Protein AF-A0A7K0J546-F1 (afdb_monomer)

Sequence (133 aa):
MLDVVLGHWWRAAIGGFQDHFLWLIVPLLAWMAVMIIGNRVVKDAEKAMRSELTRWSKARRAGPNLLADHLTPIIRQEAARHRWMPAANGLWLKRCDADSLVAYMTRMPHYFIHFRDDALGIRTRARKGIRVR

Radius of gyration: 22.63 Å; Cα contacts (8 Å, |Δi|>4): 110; chains: 1; bounding box: 41×37×66 Å

Secondary structure (DSSP, 8-state):
-HHHHH-THHHHHHHHHHHHHHHHHHHHHHHHHHHHHHTHHHHHHHHHHHHHHHH-TTGGG--HHHHHHHHHHHHHHHHHH-SEEEEGGGTEEEE--HHHHHHHHTTSTTHHHHHHHHHTTHHHHHHTT----

Foldseek 3Di:
DCCVVPNPCVVVVVVVCCVPPVVVVVVVVVQVVQLVLQCPLVVVLLVQLLVVLVVDPCNVVDDLVRLCVVSLVSSLVSLVVDQWHADDLSSHIDGRDSVVSSCVQPVDPSSSVVSSCVSVVVVVVVVVPPPPD

Organism: NCBI:txid2605781

pLDDT: mean 82.42, std 12.91, range [42.31, 96.0]

Structure (mmCIF, N/CA/C/O backbone):
data_AF-A0A7K0J546-F1
#
_entry.id   AF-A0A7K0J546-F1
#
loop_
_atom_site.group_PDB
_atom_site.id
_atom_site.type_symbol
_atom_site.label_atom_id
_atom_site.label_alt_id
_atom_site.label_comp_id
_atom_site.label_asym_id
_atom_site.label_entity_id
_atom_site.label_seq_id
_atom_site.pdbx_PDB_ins_code
_atom_site.Cartn_x
_atom_site.Cartn_y
_atom_site.Cartn_z
_atom_site.occupancy
_atom_site.B_iso_or_equiv
_atom_site.auth_seq_id
_atom_site.auth_comp_id
_atom_site.auth_asym_id
_atom_site.auth_atom_id
_atom_site.pdbx_PDB_model_num
ATOM 1 N N . MET A 1 1 ? 18.218 24.451 -32.42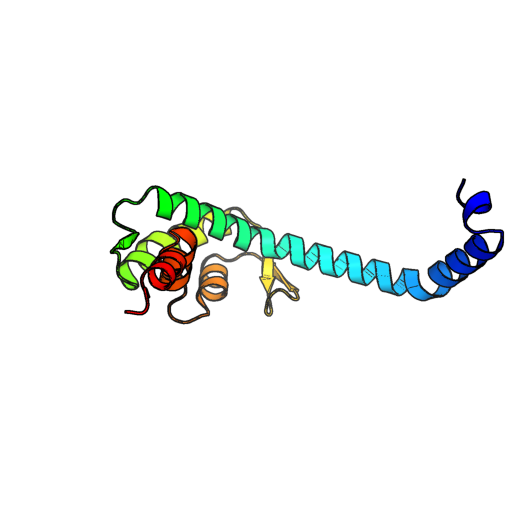8 1.00 54.84 1 MET A N 1
ATOM 2 C CA . MET A 1 1 ? 18.741 24.985 -31.147 1.00 54.84 1 MET A CA 1
ATOM 3 C C . MET A 1 1 ? 19.784 24.068 -30.509 1.00 54.84 1 MET A C 1
ATOM 5 O O . MET A 1 1 ? 20.839 24.575 -30.168 1.00 54.84 1 MET A O 1
ATOM 9 N N . LEU A 1 2 ? 19.564 22.748 -30.411 1.00 56.47 2 LEU A N 1
ATOM 10 C CA . LEU A 1 2 ? 20.558 21.804 -29.857 1.00 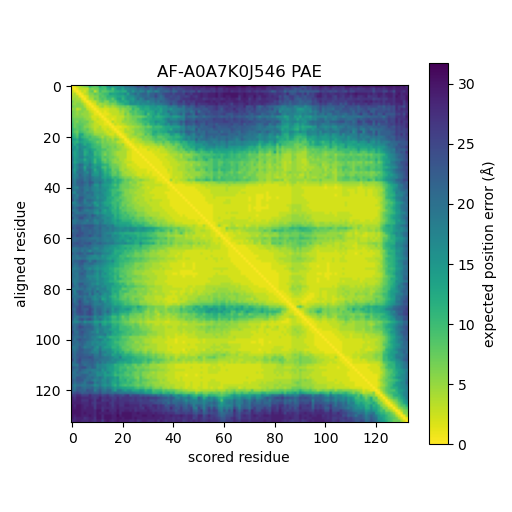56.47 2 LEU A CA 1
ATOM 11 C C . LEU A 1 2 ? 21.895 21.763 -30.629 1.00 56.47 2 LEU A C 1
ATOM 13 O O . LEU A 1 2 ? 22.938 21.749 -29.992 1.00 56.47 2 LEU A O 1
ATOM 17 N N . ASP A 1 3 ? 21.895 21.861 -31.966 1.00 60.16 3 ASP A N 1
ATOM 18 C CA . ASP A 1 3 ? 23.137 21.923 -32.770 1.00 60.16 3 ASP A CA 1
ATOM 19 C C . ASP A 1 3 ? 24.020 23.146 -32.481 1.00 60.16 3 ASP A C 1
ATOM 21 O O . ASP A 1 3 ? 25.237 23.068 -32.614 1.00 60.16 3 ASP A O 1
ATOM 25 N N . VAL A 1 4 ? 23.417 24.267 -32.075 1.00 61.81 4 VAL A N 1
ATOM 26 C CA . VAL A 1 4 ? 24.139 25.514 -31.764 1.00 61.81 4 VAL A CA 1
ATOM 27 C C . VAL A 1 4 ? 24.758 25.453 -30.363 1.00 61.81 4 VAL A C 1
ATOM 29 O O . VAL A 1 4 ? 25.800 26.050 -30.129 1.00 61.81 4 VAL A O 1
ATOM 32 N N . VAL A 1 5 ? 24.137 24.708 -29.441 1.00 63.44 5 VAL A N 1
ATOM 33 C CA . VAL A 1 5 ? 24.566 24.594 -28.036 1.00 63.44 5 VAL A CA 1
ATOM 34 C C . VAL A 1 5 ? 25.517 23.413 -27.816 1.00 63.44 5 VAL A C 1
ATOM 36 O O . VAL A 1 5 ? 26.423 23.502 -26.995 1.00 63.44 5 VAL A O 1
ATOM 39 N N . LEU A 1 6 ? 25.329 22.308 -28.543 1.00 65.31 6 LEU A N 1
ATOM 40 C CA . LEU A 1 6 ? 26.078 21.064 -28.354 1.00 65.31 6 LEU A CA 1
ATOM 41 C C . LEU A 1 6 ? 26.964 20.690 -29.550 1.00 65.31 6 LEU A C 1
ATOM 43 O O . LEU A 1 6 ? 27.669 19.705 -29.448 1.00 65.31 6 LEU A O 1
ATOM 47 N N . GLY A 1 7 ? 26.979 21.428 -30.666 1.00 71.12 7 GLY A N 1
ATOM 48 C CA . GLY A 1 7 ? 27.844 21.138 -31.826 1.00 71.12 7 GLY A CA 1
ATOM 49 C C . GLY A 1 7 ? 27.504 19.840 -32.585 1.00 71.12 7 GLY A C 1
ATOM 50 O O . GLY A 1 7 ? 26.669 19.055 -32.172 1.00 71.12 7 GLY A O 1
ATOM 51 N N . HIS A 1 8 ? 28.145 19.556 -33.723 1.00 69.69 8 HIS A N 1
ATOM 52 C CA . HIS A 1 8 ? 27.744 18.431 -34.603 1.00 69.69 8 HIS A CA 1
ATOM 53 C C . HIS A 1 8 ? 27.857 17.015 -33.990 1.00 69.69 8 HIS A C 1
ATOM 55 O O . HIS A 1 8 ? 27.288 16.063 -34.525 1.00 69.69 8 HIS A O 1
ATOM 61 N N . TRP A 1 9 ? 28.567 16.855 -32.871 1.00 69.81 9 TRP A N 1
ATOM 62 C CA . TRP A 1 9 ? 28.849 15.557 -32.253 1.00 69.81 9 TRP A CA 1
ATOM 63 C C . TRP A 1 9 ? 27.670 14.971 -31.463 1.00 69.81 9 TRP A C 1
ATOM 65 O O . TRP A 1 9 ? 27.621 13.755 -31.278 1.00 69.81 9 TRP A O 1
ATOM 75 N N . TRP A 1 10 ? 26.680 15.779 -31.051 1.00 76.12 10 TRP A N 1
ATOM 76 C CA . TRP A 1 10 ? 25.535 15.260 -30.285 1.00 76.12 10 TRP A CA 1
ATOM 77 C C . TRP A 1 10 ? 24.683 14.283 -31.102 1.00 76.12 10 TRP A C 1
ATOM 79 O O . TRP A 1 10 ? 24.131 13.343 -30.539 1.00 76.12 10 TRP A O 1
ATOM 89 N N . ARG A 1 11 ? 24.608 14.449 -32.430 1.00 75.06 11 ARG A N 1
ATOM 90 C CA . ARG A 1 11 ? 23.855 13.536 -33.305 1.00 75.06 11 ARG A CA 1
ATOM 91 C C . ARG A 1 11 ? 24.492 12.148 -33.352 1.00 75.06 11 ARG A C 1
ATOM 93 O O . ARG A 1 11 ? 23.783 11.154 -33.251 1.00 75.06 11 ARG A O 1
ATOM 100 N N . ALA A 1 12 ? 25.822 12.086 -33.431 1.00 76.19 12 ALA A N 1
ATOM 101 C CA . ALA A 1 12 ? 26.571 10.832 -33.369 1.00 76.19 12 ALA A CA 1
ATOM 102 C C . ALA A 1 12 ? 26.504 10.196 -31.970 1.00 76.19 12 ALA A C 1
ATOM 104 O O . ALA A 1 12 ? 26.356 8.983 -31.854 1.00 76.19 12 ALA A O 1
ATOM 105 N N . ALA A 1 13 ? 26.534 11.009 -30.908 1.00 72.19 13 ALA A N 1
ATOM 106 C CA . ALA A 1 13 ? 26.374 10.533 -29.536 1.00 72.19 13 ALA A CA 1
ATOM 107 C C . ALA A 1 13 ? 24.967 9.963 -29.270 1.00 72.19 13 ALA A C 1
ATOM 109 O O . ALA A 1 13 ? 24.843 8.916 -28.638 1.00 72.19 13 ALA A O 1
ATOM 110 N N . ILE A 1 14 ? 23.907 10.603 -29.781 1.00 76.00 14 ILE A N 1
ATOM 111 C CA . ILE A 1 14 ? 22.536 10.078 -29.693 1.00 76.00 14 ILE A CA 1
ATOM 112 C C . ILE A 1 14 ? 22.368 8.830 -30.558 1.00 76.00 14 ILE A C 1
ATOM 114 O O . ILE A 1 14 ? 21.757 7.880 -30.084 1.00 76.00 14 ILE A O 1
ATOM 118 N N . GLY A 1 15 ? 22.936 8.795 -31.767 1.00 74.00 15 GLY A N 1
ATOM 119 C CA . GLY A 1 15 ? 22.936 7.594 -32.608 1.00 74.00 15 GLY A CA 1
ATOM 120 C C . GLY A 1 15 ? 23.592 6.409 -31.897 1.00 74.00 15 GLY A C 1
ATOM 121 O O . GLY A 1 15 ? 22.953 5.383 -31.692 1.00 74.00 15 GLY A O 1
ATOM 122 N N . GLY A 1 16 ? 24.808 6.597 -31.372 1.00 74.31 16 GLY A N 1
ATOM 123 C CA . GLY A 1 16 ? 25.501 5.569 -30.590 1.00 74.31 16 GLY A CA 1
ATOM 124 C C . GLY A 1 16 ? 24.731 5.142 -29.337 1.00 74.31 16 GLY A C 1
ATOM 125 O O . GLY A 1 16 ? 24.693 3.956 -29.009 1.00 74.31 16 GLY A O 1
ATOM 126 N N . PHE A 1 17 ? 24.061 6.081 -28.663 1.00 74.00 17 PHE A N 1
ATOM 127 C CA . PHE A 1 17 ? 23.201 5.775 -27.522 1.00 74.00 17 PHE A CA 1
ATOM 128 C C . PHE A 1 17 ? 21.965 4.956 -27.917 1.00 74.00 17 PHE A C 1
ATOM 130 O O . PHE A 1 17 ? 21.613 3.998 -27.229 1.00 74.00 17 PHE A O 1
ATOM 137 N N . GLN A 1 18 ? 21.305 5.313 -29.017 1.00 74.06 18 GLN A N 1
ATOM 138 C CA . GLN A 1 18 ? 20.135 4.598 -29.517 1.00 74.06 18 GLN A CA 1
ATOM 139 C C . GLN A 1 18 ? 20.497 3.177 -29.962 1.00 74.06 18 GLN A C 1
ATOM 141 O O . GLN A 1 18 ? 19.796 2.237 -29.593 1.00 74.06 18 GLN A O 1
ATOM 146 N N . ASP A 1 19 ? 21.625 3.013 -30.649 1.00 77.06 19 ASP A N 1
ATOM 147 C CA . ASP A 1 19 ? 22.081 1.713 -31.143 1.00 77.06 19 ASP A CA 1
ATOM 148 C C . ASP A 1 19 ? 22.462 0.743 -30.012 1.00 77.06 19 ASP A C 1
ATOM 150 O O . ASP A 1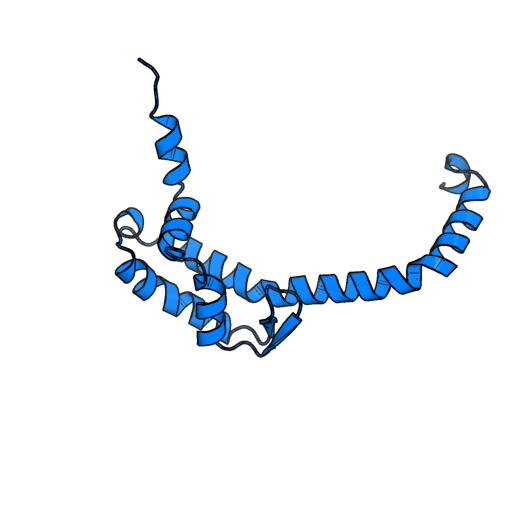 19 ? 22.266 -0.463 -30.142 1.00 77.06 19 ASP A O 1
ATOM 154 N N . HIS A 1 20 ? 22.969 1.250 -28.881 1.00 73.00 20 HIS A N 1
ATOM 155 C CA . HIS A 1 20 ? 23.501 0.400 -27.805 1.00 73.00 20 HIS A CA 1
ATOM 156 C C . HIS A 1 20 ? 22.596 0.294 -26.573 1.00 73.00 20 HIS A C 1
ATOM 158 O O . HIS A 1 20 ? 22.584 -0.739 -25.905 1.00 73.00 20 HIS A O 1
ATOM 164 N N . PHE A 1 21 ? 21.839 1.343 -26.239 1.00 71.56 21 PHE A N 1
ATOM 165 C CA . PHE A 1 21 ? 21.140 1.432 -24.952 1.00 71.56 21 PHE A CA 1
ATOM 166 C C . PHE A 1 21 ? 19.618 1.470 -25.072 1.00 71.56 21 PHE A C 1
ATOM 168 O O . PHE A 1 21 ? 18.937 1.157 -24.094 1.00 71.56 21 PHE A O 1
ATOM 175 N N . LEU A 1 22 ? 19.048 1.781 -26.242 1.00 75.88 22 LEU A N 1
ATOM 176 C CA . LEU A 1 22 ? 17.589 1.836 -26.400 1.00 75.88 22 LEU A CA 1
ATOM 177 C C . LEU A 1 22 ? 16.933 0.474 -26.121 1.00 75.88 22 LEU A C 1
ATOM 179 O O . LEU A 1 22 ? 15.883 0.410 -25.479 1.00 75.88 22 LEU A O 1
ATOM 183 N N . TRP A 1 23 ? 17.599 -0.614 -26.522 1.00 74.81 23 TRP A N 1
ATOM 184 C CA . TRP A 1 23 ? 17.147 -1.982 -26.259 1.00 74.81 23 TRP A CA 1
ATOM 185 C C . TRP A 1 23 ? 17.168 -2.358 -24.769 1.00 74.81 23 TRP A C 1
ATOM 187 O O . TRP A 1 23 ? 16.399 -3.218 -24.357 1.00 74.81 23 TRP A O 1
ATOM 197 N N . LEU A 1 24 ? 17.977 -1.688 -23.940 1.00 76.62 24 LEU A N 1
ATOM 198 C CA . LEU A 1 24 ? 17.976 -1.860 -22.479 1.00 76.62 24 LEU A CA 1
ATOM 199 C C . LEU A 1 24 ? 16.962 -0.940 -21.788 1.00 76.62 24 LEU A C 1
ATOM 201 O O . LEU A 1 24 ? 16.300 -1.337 -20.828 1.00 76.62 24 LEU A O 1
ATOM 205 N N . ILE A 1 25 ? 16.817 0.290 -22.281 1.00 82.44 25 ILE A N 1
ATOM 206 C CA . ILE A 1 25 ? 15.956 1.311 -21.675 1.00 82.44 25 ILE A CA 1
ATOM 207 C C . ILE A 1 25 ? 14.478 0.960 -21.828 1.00 82.44 25 ILE A C 1
ATOM 209 O O . ILE A 1 25 ? 13.717 1.116 -20.876 1.00 82.44 25 ILE A O 1
ATOM 213 N N . VAL A 1 26 ? 14.054 0.468 -22.995 1.00 82.06 26 VAL A N 1
ATOM 214 C CA . VAL A 1 26 ? 12.638 0.156 -23.240 1.00 82.06 26 VAL A CA 1
ATOM 215 C C . VAL A 1 26 ? 12.120 -0.951 -22.301 1.00 82.06 26 VAL A C 1
ATOM 217 O O . VAL A 1 26 ? 11.111 -0.714 -21.630 1.00 82.06 26 VAL A O 1
ATOM 220 N N . PRO A 1 27 ? 12.796 -2.108 -22.146 1.00 83.44 27 PRO A N 1
ATOM 221 C CA . PRO A 1 27 ? 12.417 -3.114 -21.154 1.00 83.44 27 PRO A CA 1
ATOM 222 C C . PRO A 1 27 ? 12.462 -2.594 -19.717 1.00 83.44 27 PRO A C 1
ATOM 224 O O . PRO A 1 27 ? 11.570 -2.909 -18.931 1.00 83.44 27 PRO A O 1
ATOM 227 N N . LEU A 1 28 ? 13.456 -1.767 -19.373 1.00 85.31 28 LEU A N 1
ATOM 228 C CA . LEU A 1 28 ? 13.569 -1.187 -18.035 1.00 85.31 28 LEU A CA 1
ATOM 229 C C . LEU A 1 28 ? 12.375 -0.279 -17.711 1.00 85.31 28 LEU A C 1
ATOM 231 O O . LEU A 1 28 ? 11.775 -0.403 -16.644 1.00 85.31 28 LEU A O 1
ATOM 235 N N . LEU A 1 29 ? 11.997 0.607 -18.634 1.00 87.69 29 LEU A N 1
ATOM 236 C CA . LEU A 1 29 ? 10.841 1.490 -18.474 1.00 87.69 29 LEU A CA 1
ATOM 237 C C . LEU A 1 29 ? 9.533 0.700 -18.414 1.00 87.69 29 LEU A C 1
ATOM 239 O O . LEU A 1 29 ? 8.677 0.998 -17.578 1.00 87.69 29 LEU A O 1
ATOM 243 N N . ALA A 1 30 ? 9.388 -0.330 -19.253 1.00 84.50 30 ALA A N 1
ATOM 244 C CA . ALA A 1 30 ? 8.241 -1.229 -19.205 1.00 84.50 30 ALA A CA 1
ATOM 245 C C . ALA A 1 30 ? 8.144 -1.929 -17.840 1.00 84.50 30 ALA A C 1
ATOM 247 O O . ALA A 1 30 ? 7.073 -1.960 -17.231 1.00 84.50 30 ALA A O 1
ATOM 248 N N . TRP A 1 31 ? 9.268 -2.411 -17.309 1.00 85.94 31 TRP A N 1
ATOM 249 C CA . TRP A 1 31 ? 9.324 -3.022 -15.986 1.00 85.94 31 TRP A CA 1
ATOM 250 C C . TRP A 1 31 ? 8.990 -2.020 -14.869 1.00 85.94 31 TRP A C 1
ATOM 252 O O . TRP A 1 31 ? 8.152 -2.305 -14.015 1.00 85.94 31 TRP A O 1
ATOM 262 N N . MET A 1 32 ? 9.528 -0.799 -14.904 1.00 86.62 32 MET A N 1
ATOM 263 C CA . MET A 1 32 ? 9.161 0.249 -13.941 1.00 86.62 32 MET A CA 1
ATOM 264 C C . MET A 1 32 ? 7.669 0.608 -13.998 1.00 86.62 32 MET A C 1
ATOM 266 O O . MET A 1 32 ? 7.043 0.822 -12.957 1.00 86.62 32 MET A O 1
ATOM 270 N N . ALA A 1 33 ? 7.070 0.647 -15.190 1.00 84.31 33 ALA A N 1
ATOM 271 C CA . ALA A 1 33 ? 5.638 0.890 -15.343 1.00 84.31 33 ALA A CA 1
ATOM 272 C C . ALA A 1 33 ? 4.806 -0.221 -14.681 1.00 84.31 33 ALA A C 1
ATOM 274 O O . ALA A 1 33 ? 3.844 0.071 -13.967 1.00 84.31 33 ALA A O 1
ATOM 275 N N . VAL A 1 34 ? 5.221 -1.481 -14.841 1.00 83.12 34 VAL A N 1
ATOM 276 C CA . VAL A 1 34 ? 4.629 -2.648 -14.170 1.00 83.12 34 VAL A CA 1
ATOM 277 C C . VAL A 1 34 ? 4.692 -2.487 -12.643 1.00 83.12 34 VAL A C 1
ATOM 279 O O . VAL A 1 34 ? 3.655 -2.603 -11.986 1.00 83.12 34 VAL A O 1
ATOM 282 N N . MET A 1 35 ? 5.845 -2.101 -12.081 1.00 82.81 35 MET A N 1
ATOM 283 C CA . MET A 1 35 ? 6.000 -1.821 -10.639 1.00 82.81 35 MET A CA 1
ATOM 284 C C . MET A 1 35 ? 5.022 -0.741 -10.147 1.00 82.81 35 MET A C 1
ATOM 286 O O . MET A 1 35 ? 4.388 -0.877 -9.096 1.00 82.81 35 MET A O 1
ATOM 290 N N . ILE A 1 36 ? 4.894 0.355 -10.905 1.00 82.69 36 ILE A N 1
ATOM 291 C CA . ILE A 1 36 ? 4.027 1.487 -10.556 1.00 82.69 36 ILE A CA 1
ATOM 292 C C . ILE A 1 36 ? 2.559 1.063 -10.561 1.00 82.69 36 ILE A C 1
ATOM 294 O O . ILE A 1 36 ? 1.834 1.408 -9.629 1.00 82.69 36 ILE A O 1
ATOM 298 N N . ILE A 1 37 ? 2.124 0.322 -11.585 1.00 82.44 37 ILE A N 1
ATOM 299 C CA . ILE A 1 37 ? 0.744 -0.159 -11.716 1.00 82.44 37 ILE A CA 1
ATOM 300 C C . ILE A 1 37 ? 0.401 -1.109 -10.567 1.00 82.44 37 ILE A C 1
ATOM 302 O O . ILE A 1 37 ? -0.654 -0.954 -9.953 1.00 82.44 37 ILE A O 1
ATOM 306 N N . GLY A 1 38 ? 1.303 -2.034 -10.231 1.00 78.25 38 GLY A N 1
ATOM 307 C CA . GLY A 1 38 ? 1.118 -2.962 -9.115 1.00 78.25 38 GLY A CA 1
ATOM 308 C C . GLY A 1 38 ? 0.964 -2.271 -7.782 1.00 78.25 38 GLY A C 1
ATOM 309 O O . GLY A 1 38 ? 0.067 -2.600 -7.018 1.00 78.25 38 GLY A O 1
ATOM 310 N N . ASN A 1 39 ? 1.793 -1.265 -7.519 1.00 88.12 39 ASN A N 1
ATOM 311 C CA . ASN A 1 39 ? 1.754 -0.537 -6.256 1.00 88.12 39 ASN A CA 1
ATOM 312 C C . ASN A 1 39 ? 0.581 0.446 -6.129 1.00 88.12 39 ASN A C 1
ATOM 314 O O . ASN A 1 39 ? 0.427 1.037 -5.060 1.00 88.12 39 ASN A O 1
ATOM 318 N N . ARG A 1 40 ? -0.261 0.634 -7.159 1.00 89.75 40 ARG A N 1
ATOM 319 C CA . ARG A 1 40 ? -1.439 1.515 -7.049 1.00 89.75 40 ARG A CA 1
ATOM 320 C C . ARG A 1 40 ? -2.387 1.058 -5.948 1.00 89.75 40 ARG A C 1
ATOM 322 O O . ARG A 1 40 ? -2.715 1.863 -5.091 1.00 89.75 40 ARG A O 1
ATOM 329 N N . VAL A 1 41 ? -2.711 -0.235 -5.903 1.00 91.56 41 VAL A N 1
ATOM 330 C CA . VAL A 1 41 ? -3.622 -0.783 -4.884 1.00 91.56 41 VAL A CA 1
ATOM 331 C C . VAL A 1 41 ? -3.108 -0.551 -3.459 1.00 91.56 41 VAL A C 1
ATOM 333 O O . VAL A 1 41 ? -3.883 -0.232 -2.566 1.00 91.56 41 VAL A O 1
ATOM 336 N N . VAL A 1 42 ? -1.789 -0.634 -3.251 1.00 91.25 42 VAL A N 1
ATOM 337 C CA . VAL A 1 42 ? -1.161 -0.366 -1.948 1.00 91.25 42 VAL A CA 1
ATOM 338 C C . VAL A 1 42 ? -1.309 1.109 -1.584 1.00 91.25 42 VAL A C 1
ATOM 340 O O . VAL A 1 42 ? -1.735 1.428 -0.480 1.00 91.25 42 VAL A O 1
ATOM 343 N N . LYS A 1 43 ? -1.004 2.014 -2.522 1.00 92.75 43 LYS A N 1
ATOM 344 C CA . LYS A 1 43 ? -1.130 3.463 -2.307 1.00 92.75 43 LYS A CA 1
ATOM 345 C C . LYS A 1 43 ? -2.575 3.883 -2.046 1.00 92.75 43 LYS A C 1
ATOM 347 O O . LYS A 1 43 ? -2.811 4.743 -1.200 1.00 92.75 43 LYS A O 1
ATOM 352 N N . ASP A 1 44 ? -3.526 3.285 -2.754 1.00 93.94 44 ASP A N 1
ATOM 353 C CA . ASP A 1 44 ? -4.948 3.580 -2.599 1.00 93.94 44 ASP A CA 1
ATOM 354 C C . ASP A 1 44 ? -5.476 3.050 -1.257 1.00 93.94 44 ASP A C 1
ATOM 356 O O . ASP A 1 44 ? -6.134 3.796 -0.528 1.00 93.94 44 ASP A O 1
ATOM 360 N N . ALA A 1 45 ? -5.066 1.844 -0.848 1.00 94.25 45 ALA A N 1
ATOM 361 C CA . ALA A 1 45 ? -5.331 1.313 0.489 1.00 94.25 45 ALA A CA 1
ATOM 362 C C . ALA A 1 45 ? -4.734 2.197 1.597 1.00 94.25 45 ALA A C 1
ATOM 364 O O . ALA A 1 45 ? -5.430 2.548 2.548 1.00 94.25 45 ALA A O 1
ATOM 365 N N . GLU A 1 46 ? -3.475 2.627 1.476 1.00 94.94 46 GLU A N 1
ATOM 366 C CA . GLU A 1 46 ? -2.851 3.551 2.435 1.00 94.94 46 GLU A CA 1
ATOM 367 C C . GLU A 1 46 ? -3.584 4.892 2.503 1.00 94.94 46 GLU A C 1
ATOM 369 O O . GLU A 1 46 ? -3.829 5.424 3.589 1.00 94.94 46 GLU A O 1
ATOM 374 N N . LYS A 1 47 ? -3.982 5.446 1.356 1.00 95.81 47 LYS A N 1
ATOM 375 C CA . LYS A 1 47 ? -4.752 6.690 1.301 1.00 95.81 47 LYS A CA 1
ATOM 376 C C . LYS A 1 47 ? -6.106 6.538 1.997 1.00 95.81 47 LYS A C 1
ATOM 378 O O . LYS A 1 47 ? -6.472 7.412 2.787 1.00 95.81 47 LYS A O 1
ATOM 383 N N . ALA A 1 48 ? -6.820 5.442 1.743 1.00 94.81 48 ALA A N 1
ATOM 384 C CA . ALA A 1 48 ? -8.105 5.144 2.366 1.00 94.81 48 ALA A CA 1
ATOM 385 C C . ALA A 1 48 ? -7.962 4.949 3.884 1.00 94.81 48 ALA A C 1
ATOM 387 O O . ALA A 1 48 ? -8.649 5.617 4.656 1.00 94.81 48 ALA A O 1
ATOM 388 N N . MET A 1 49 ? -6.997 4.137 4.327 1.00 95.56 49 MET A N 1
ATOM 389 C CA . MET A 1 49 ? -6.709 3.938 5.751 1.00 95.56 49 MET A CA 1
ATOM 390 C C . MET A 1 49 ? -6.332 5.247 6.450 1.00 95.56 49 MET A C 1
ATOM 392 O O . MET A 1 49 ? -6.801 5.516 7.553 1.00 95.56 49 MET A O 1
ATOM 396 N N . ARG A 1 50 ? -5.501 6.093 5.825 1.00 94.69 50 ARG A N 1
ATOM 397 C CA . ARG A 1 50 ? -5.137 7.401 6.391 1.00 94.69 50 ARG A CA 1
ATOM 398 C C . ARG A 1 50 ? -6.358 8.308 6.517 1.00 94.69 50 ARG A C 1
ATOM 400 O O . ARG A 1 50 ? -6.506 8.963 7.544 1.00 94.69 50 ARG A O 1
ATOM 407 N N . SER A 1 51 ? -7.220 8.341 5.501 1.00 94.12 51 SER A N 1
ATOM 408 C CA . SER A 1 51 ? -8.478 9.093 5.553 1.00 94.12 51 SER A CA 1
ATOM 409 C C . SER A 1 51 ? -9.405 8.592 6.661 1.00 94.12 51 SER A C 1
ATOM 411 O O . SER A 1 51 ? -10.112 9.393 7.267 1.00 94.12 51 SER A O 1
ATOM 413 N N . GLU A 1 52 ? -9.428 7.288 6.924 1.00 93.88 52 GLU A N 1
ATOM 414 C CA . GLU A 1 52 ? -10.229 6.733 8.012 1.00 93.88 52 GLU A CA 1
ATOM 415 C C . GLU A 1 52 ? -9.644 7.097 9.379 1.00 93.88 52 GLU A C 1
ATOM 417 O O . GLU A 1 52 ? -10.351 7.577 10.263 1.00 93.88 52 GLU A O 1
ATOM 422 N N . LEU A 1 53 ? -8.329 6.945 9.549 1.00 93.00 53 LEU A N 1
ATOM 423 C CA . LEU A 1 53 ? -7.645 7.257 10.803 1.00 93.00 53 LEU A CA 1
ATOM 424 C C . LEU A 1 53 ? -7.812 8.713 11.234 1.00 93.00 53 LEU A C 1
ATOM 426 O O . LEU A 1 53 ? -7.904 8.981 12.430 1.00 93.00 53 LEU A O 1
ATOM 430 N N . THR A 1 54 ? -7.842 9.655 10.290 1.00 89.12 54 THR A N 1
ATOM 431 C CA . THR A 1 54 ? -8.057 11.073 10.612 1.00 89.12 54 THR A CA 1
ATOM 432 C C . THR A 1 54 ? -9.494 11.374 11.033 1.00 89.12 54 THR A C 1
ATOM 434 O O . THR A 1 54 ? -9.707 12.302 11.812 1.00 89.12 54 THR A O 1
ATOM 437 N N . ARG A 1 55 ? -10.477 10.594 10.566 1.00 91.00 55 ARG A N 1
ATOM 438 C CA . ARG A 1 55 ? -11.893 10.718 10.955 1.00 91.00 55 ARG A CA 1
ATOM 439 C C . ARG A 1 55 ? -12.208 9.979 12.253 1.00 91.00 55 ARG A C 1
ATOM 441 O O . ARG A 1 55 ? -13.107 10.373 12.995 1.00 91.00 55 ARG A O 1
ATOM 448 N N . TRP A 1 56 ? -11.465 8.920 12.553 1.00 91.75 56 TRP A N 1
ATOM 449 C CA . TRP A 1 56 ? -11.716 8.079 13.712 1.00 91.75 56 TRP A CA 1
ATOM 450 C C . TRP A 1 56 ? -11.161 8.692 15.008 1.00 91.75 56 TRP A C 1
ATOM 452 O O . TRP A 1 56 ? -9.978 8.597 15.332 1.00 91.75 56 TRP A O 1
ATOM 462 N N . SER A 1 57 ? -12.047 9.274 15.819 1.00 84.50 57 SER A N 1
ATOM 463 C CA . SER A 1 57 ? -11.698 9.992 17.060 1.00 84.50 57 SER A CA 1
ATOM 464 C C . SER A 1 57 ? -10.914 9.165 18.092 1.00 84.50 57 SER A C 1
ATOM 466 O O . SER A 1 57 ? -10.114 9.712 18.855 1.00 84.50 57 SER A O 1
ATOM 468 N N . LYS A 1 58 ? -11.104 7.838 18.115 1.00 88.88 58 LYS A N 1
ATOM 469 C CA . LYS A 1 58 ? -10.419 6.919 19.041 1.00 88.88 58 LYS A CA 1
ATOM 470 C C . LYS A 1 58 ? -9.119 6.344 18.472 1.00 88.88 58 LYS A C 1
ATOM 472 O O . LYS A 1 58 ? -8.368 5.736 19.235 1.00 88.88 58 LYS A O 1
ATOM 477 N N . ALA A 1 59 ? -8.807 6.582 17.193 1.00 85.88 59 ALA A N 1
ATOM 478 C CA . ALA A 1 59 ? -7.653 5.999 16.504 1.00 85.88 59 ALA A CA 1
ATOM 479 C C . ALA A 1 59 ? -6.349 6.178 17.288 1.00 85.88 59 ALA A C 1
ATOM 481 O O . ALA A 1 59 ? -5.579 5.237 17.458 1.00 85.88 59 ALA A O 1
ATOM 482 N N . ARG A 1 60 ? -6.134 7.372 17.856 1.00 85.88 60 ARG A N 1
ATOM 483 C CA . ARG A 1 60 ? -4.919 7.718 18.608 1.00 85.88 60 ARG A CA 1
ATOM 484 C C . ARG A 1 60 ? -4.665 6.837 19.838 1.00 85.88 60 ARG A C 1
ATOM 486 O O . ARG A 1 60 ? -3.511 6.664 20.213 1.00 85.88 60 ARG A O 1
ATOM 493 N N . ARG A 1 61 ? -5.717 6.319 20.479 1.00 86.81 61 ARG A N 1
ATOM 494 C CA . ARG A 1 61 ? -5.627 5.465 21.681 1.00 86.81 61 ARG A CA 1
ATOM 495 C C . ARG A 1 61 ? -5.914 3.993 21.382 1.00 86.81 61 ARG A C 1
ATOM 497 O O . ARG A 1 61 ? -5.818 3.171 22.285 1.00 86.81 61 ARG A O 1
ATOM 504 N N . ALA A 1 62 ? -6.282 3.663 20.145 1.00 89.44 62 ALA A N 1
ATOM 505 C CA . ALA A 1 62 ? -6.609 2.303 19.752 1.00 89.44 62 ALA A CA 1
ATOM 506 C C . ALA A 1 62 ? -5.383 1.388 19.891 1.00 89.44 62 ALA A C 1
ATOM 508 O O . ALA A 1 62 ? -4.285 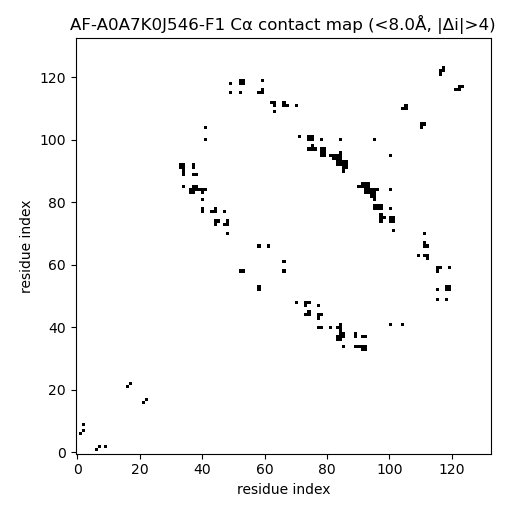1.730 19.444 1.00 89.44 62 ALA A O 1
ATOM 509 N N . GLY A 1 63 ? -5.579 0.232 20.525 1.00 87.56 63 GLY A N 1
ATOM 510 C CA . GLY A 1 63 ? -4.570 -0.822 20.602 1.00 87.56 63 GLY A CA 1
ATOM 511 C C . GLY A 1 63 ? -4.372 -1.542 19.258 1.00 87.56 63 GLY A C 1
ATOM 512 O O . GLY A 1 63 ? -5.163 -1.342 18.336 1.00 87.56 63 GLY A O 1
ATOM 513 N N . PRO A 1 64 ? -3.343 -2.400 19.140 1.00 86.62 64 PRO A N 1
ATOM 514 C CA . PRO A 1 64 ? -3.004 -3.101 17.896 1.00 86.62 64 PRO A CA 1
ATOM 515 C C . PRO A 1 64 ? -4.169 -3.895 17.300 1.00 86.62 64 PRO A C 1
ATOM 517 O O . PRO A 1 64 ? -4.413 -3.789 16.103 1.00 86.62 64 PRO A O 1
ATOM 520 N N . ASN A 1 65 ? -4.904 -4.641 18.128 1.00 90.56 65 ASN A N 1
ATOM 521 C CA . ASN A 1 65 ? -6.002 -5.492 17.661 1.00 90.56 65 ASN A CA 1
ATOM 522 C C . ASN A 1 65 ? -7.154 -4.646 17.113 1.00 90.56 65 ASN A C 1
ATOM 524 O O . ASN A 1 65 ? -7.584 -4.850 15.989 1.00 90.56 65 ASN A O 1
ATOM 528 N N . LEU A 1 66 ? -7.555 -3.602 17.848 1.00 92.00 66 LEU A N 1
ATOM 529 C CA . LEU A 1 66 ? -8.622 -2.699 17.413 1.00 92.00 66 LEU A CA 1
ATOM 530 C C . LEU A 1 66 ? -8.256 -1.945 16.123 1.00 92.00 66 LEU A C 1
ATOM 532 O O . LEU A 1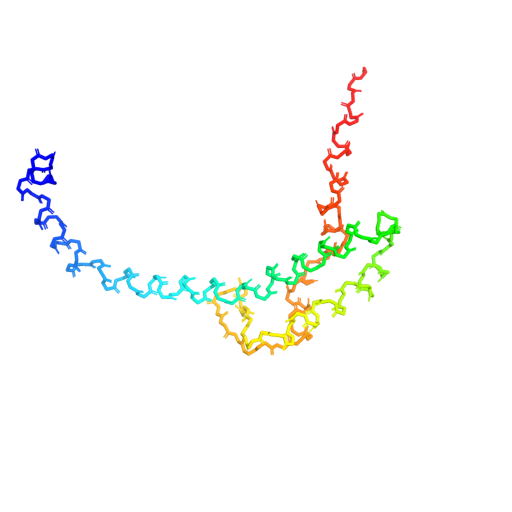 66 ? -9.117 -1.692 15.288 1.00 92.00 66 LEU A O 1
ATOM 536 N N . LEU A 1 67 ? -6.980 -1.578 15.949 1.00 92.00 67 LEU A N 1
ATOM 537 C CA . LEU A 1 67 ? -6.497 -0.996 14.694 1.00 92.00 67 LEU A CA 1
ATOM 538 C C . LEU A 1 67 ? -6.574 -2.003 13.542 1.00 92.00 67 LEU A C 1
ATOM 540 O O . LEU A 1 67 ? -7.001 -1.633 12.452 1.00 92.00 67 LEU A O 1
ATOM 544 N N . ALA A 1 68 ? -6.167 -3.252 13.773 1.00 92.31 68 ALA A N 1
ATOM 545 C CA . ALA A 1 68 ? -6.232 -4.301 12.764 1.00 92.31 68 ALA A CA 1
ATOM 546 C C . ALA A 1 68 ? -7.682 -4.589 12.354 1.00 92.31 68 ALA A C 1
ATOM 548 O O . ALA A 1 68 ? -7.972 -4.606 11.158 1.00 92.31 68 ALA A O 1
ATOM 549 N N . ASP A 1 69 ? -8.591 -4.725 13.319 1.00 93.88 69 ASP A N 1
ATOM 550 C CA . ASP A 1 69 ? -10.012 -4.988 13.076 1.00 93.88 69 ASP A CA 1
ATOM 551 C C . ASP A 1 69 ? -10.675 -3.861 12.274 1.00 93.88 69 ASP A C 1
ATOM 553 O O . ASP A 1 69 ? -11.503 -4.121 11.404 1.00 93.88 69 ASP A O 1
ATOM 557 N N . HIS A 1 70 ? -10.278 -2.606 12.520 1.00 92.75 70 HIS A N 1
ATOM 558 C CA . HIS A 1 70 ? -10.855 -1.441 11.841 1.00 92.75 70 HIS A CA 1
ATOM 559 C C . HIS A 1 70 ? -10.243 -1.179 10.455 1.00 92.75 70 HIS A C 1
ATOM 561 O O . HIS A 1 70 ? -10.948 -0.782 9.531 1.00 92.75 70 HIS A O 1
ATOM 567 N N . LEU A 1 71 ? -8.934 -1.397 10.280 1.00 93.94 71 LEU A N 1
ATOM 568 C CA . LEU A 1 71 ? -8.215 -1.041 9.046 1.00 93.94 71 LEU A CA 1
ATOM 569 C C . LEU A 1 71 ? -8.119 -2.185 8.029 1.00 93.94 71 LEU A C 1
ATOM 571 O O . LEU A 1 71 ? -8.093 -1.930 6.826 1.00 93.94 71 LEU A O 1
ATOM 575 N N . THR A 1 72 ? -8.101 -3.443 8.474 1.00 95.06 72 THR A N 1
ATOM 576 C CA . THR A 1 72 ? -8.050 -4.608 7.569 1.00 95.06 72 THR A CA 1
ATOM 577 C C . THR A 1 72 ? -9.223 -4.648 6.580 1.00 95.06 72 THR A C 1
ATOM 579 O O . THR A 1 72 ? -8.979 -4.884 5.393 1.00 95.06 72 THR A O 1
ATOM 582 N N . PRO A 1 73 ? -10.481 -4.370 6.984 1.00 96.00 73 PRO A N 1
ATOM 583 C CA . PRO A 1 73 ? -11.605 -4.315 6.048 1.00 96.00 73 PRO A CA 1
ATOM 584 C C . PRO A 1 73 ? -11.417 -3.281 4.932 1.00 96.00 73 PRO A C 1
ATOM 586 O O . PRO A 1 73 ? -11.826 -3.528 3.801 1.00 96.00 73 PRO A O 1
ATOM 589 N N . ILE A 1 74 ? -10.747 -2.161 5.217 1.00 94.94 74 ILE A N 1
ATOM 590 C CA . ILE A 1 74 ? -10.475 -1.100 4.237 1.00 94.94 74 ILE A CA 1
ATOM 591 C C . ILE A 1 74 ? -9.482 -1.590 3.187 1.00 94.94 74 ILE A C 1
ATOM 593 O O . ILE A 1 74 ? -9.711 -1.408 1.994 1.00 94.94 74 ILE A O 1
ATOM 597 N N . ILE A 1 75 ? -8.417 -2.278 3.614 1.00 93.94 75 ILE A N 1
ATOM 598 C CA . ILE A 1 75 ? -7.456 -2.897 2.689 1.00 93.94 75 ILE A CA 1
ATOM 599 C C . ILE A 1 75 ? -8.180 -3.884 1.765 1.00 93.94 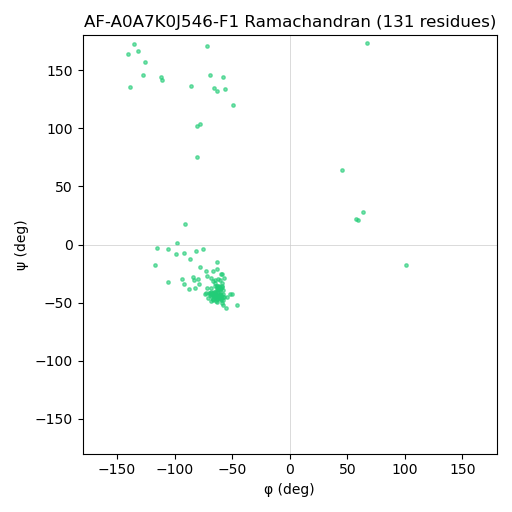75 ILE A C 1
ATOM 601 O O . ILE A 1 75 ? -7.976 -3.852 0.553 1.00 93.94 75 ILE A O 1
ATOM 605 N N . ARG A 1 76 ? -9.060 -4.730 2.316 1.00 94.88 76 ARG A N 1
ATOM 606 C CA . ARG A 1 76 ? -9.848 -5.690 1.526 1.00 94.88 76 ARG A CA 1
ATOM 607 C C . ARG A 1 76 ? -10.800 -5.000 0.547 1.00 94.88 76 ARG A C 1
ATOM 609 O O . ARG A 1 76 ? -10.932 -5.446 -0.591 1.00 94.88 76 ARG A O 1
ATOM 616 N N . GLN A 1 77 ? -11.447 -3.915 0.970 1.00 94.81 77 GLN A N 1
ATOM 617 C CA . GLN A 1 77 ? -12.352 -3.145 0.121 1.00 94.81 77 GLN A CA 1
ATOM 618 C C . GLN A 1 77 ? -11.613 -2.497 -1.053 1.00 94.81 77 GLN A C 1
ATOM 620 O O . GLN A 1 77 ? -12.105 -2.552 -2.180 1.00 94.81 77 GLN A O 1
ATOM 625 N N . GLU A 1 78 ? -10.435 -1.919 -0.811 1.00 93.62 78 GLU A N 1
ATOM 626 C CA . GLU A 1 78 ? -9.620 -1.380 -1.898 1.00 93.62 78 GLU A CA 1
ATOM 627 C C . GLU A 1 78 ? -9.093 -2.508 -2.789 1.00 93.62 78 GLU A C 1
ATOM 629 O O . GLU A 1 78 ? -9.215 -2.407 -4.003 1.00 93.62 78 GLU A O 1
ATOM 634 N N . ALA A 1 79 ? -8.645 -3.643 -2.242 1.00 91.94 79 ALA A N 1
ATOM 635 C CA . ALA A 1 79 ? -8.230 -4.796 -3.051 1.00 91.94 79 ALA A CA 1
ATOM 636 C C . ALA A 1 79 ? -9.292 -5.213 -4.086 1.00 91.94 79 ALA A C 1
ATOM 638 O O . ALA A 1 79 ? -8.966 -5.447 -5.248 1.00 91.94 79 ALA A O 1
ATOM 639 N N . ALA A 1 80 ? -10.572 -5.232 -3.698 1.00 91.50 80 ALA A N 1
ATOM 640 C CA . ALA A 1 80 ? -11.681 -5.603 -4.580 1.00 91.50 80 ALA A CA 1
ATOM 641 C C . ALA A 1 80 ? -11.874 -4.657 -5.784 1.00 91.50 80 ALA A C 1
ATOM 643 O O . ALA A 1 80 ? -12.471 -5.049 -6.787 1.00 91.50 80 ALA A O 1
ATOM 644 N N . ARG A 1 81 ? -11.370 -3.420 -5.711 1.00 91.44 81 ARG A N 1
ATOM 645 C CA . ARG A 1 81 ? -11.442 -2.433 -6.802 1.00 91.44 81 ARG A CA 1
ATOM 646 C C . ARG A 1 81 ? -10.297 -2.558 -7.801 1.00 91.44 81 ARG A C 1
ATOM 648 O O . ARG A 1 81 ? -10.355 -1.959 -8.875 1.00 91.44 81 ARG A O 1
ATOM 655 N N . HIS A 1 82 ? -9.261 -3.326 -7.473 1.00 90.44 82 HIS A N 1
ATOM 656 C CA . HIS A 1 82 ? -8.079 -3.475 -8.309 1.00 90.44 82 HIS A CA 1
ATOM 657 C C . HIS A 1 82 ? -7.992 -4.876 -8.910 1.00 90.44 82 HIS A C 1
ATOM 659 O O . HIS A 1 82 ? -8.269 -5.888 -8.279 1.00 90.44 82 HIS A O 1
ATOM 665 N N . ARG A 1 83 ? -7.551 -4.949 -10.169 1.00 88.81 83 ARG A N 1
ATOM 666 C CA . ARG A 1 83 ? -7.312 -6.232 -10.850 1.00 88.81 83 ARG A CA 1
ATOM 667 C C . ARG A 1 83 ? -5.938 -6.819 -10.527 1.00 88.81 83 ARG A C 1
ATOM 669 O O . ARG A 1 83 ? -5.774 -8.039 -10.523 1.00 88.81 83 ARG A O 1
ATOM 676 N N . TRP A 1 84 ? -4.959 -5.956 -10.270 1.00 89.00 84 TRP A N 1
ATOM 677 C CA . TRP A 1 84 ? -3.548 -6.306 -10.139 1.00 89.00 84 TRP A CA 1
ATOM 678 C C . TRP A 1 84 ? -2.979 -5.778 -8.830 1.00 89.00 84 TRP A C 1
ATOM 680 O O . TRP A 1 84 ? -3.358 -4.699 -8.379 1.00 89.00 84 TRP A O 1
ATOM 690 N N . MET A 1 85 ? -2.051 -6.533 -8.254 1.00 89.88 85 MET A N 1
ATOM 691 C CA . MET A 1 85 ? -1.326 -6.154 -7.047 1.00 89.88 85 MET A CA 1
ATOM 692 C C . MET A 1 85 ? 0.146 -6.567 -7.148 1.00 89.88 85 MET A C 1
ATOM 694 O O . MET A 1 85 ? 0.483 -7.403 -7.997 1.00 89.88 85 MET A O 1
ATOM 698 N N . PRO A 1 86 ? 1.025 -6.016 -6.296 1.00 87.06 86 PRO A N 1
ATOM 699 C CA . PRO A 1 86 ? 2.431 -6.361 -6.329 1.00 87.06 86 PRO A CA 1
ATOM 700 C C . PRO A 1 86 ? 2.653 -7.803 -5.846 1.00 87.06 86 PRO A C 1
ATOM 702 O O . PRO A 1 86 ? 1.973 -8.311 -4.953 1.00 87.06 86 PRO A O 1
ATOM 705 N N . ALA A 1 87 ? 3.641 -8.462 -6.436 1.00 83.88 87 ALA A N 1
ATOM 706 C CA . ALA A 1 87 ? 4.154 -9.774 -6.069 1.00 83.88 87 ALA A CA 1
ATOM 707 C C . ALA A 1 87 ? 5.667 -9.684 -5.844 1.00 83.88 87 ALA A C 1
ATOM 709 O O . ALA A 1 87 ? 6.315 -8.775 -6.360 1.00 83.88 87 ALA A O 1
ATOM 710 N N . ALA A 1 88 ? 6.223 -10.619 -5.064 1.00 78.31 88 ALA A N 1
ATOM 711 C CA . ALA A 1 88 ? 7.660 -10.714 -4.786 1.00 78.31 88 ALA A CA 1
ATOM 712 C C . ALA A 1 88 ? 8.297 -9.351 -4.433 1.00 78.31 88 ALA A C 1
ATOM 714 O O . ALA A 1 88 ? 9.113 -8.826 -5.178 1.00 78.31 88 ALA A O 1
ATOM 715 N N . ASN A 1 89 ? 7.892 -8.733 -3.317 1.00 71.06 89 ASN A N 1
ATOM 716 C CA . ASN A 1 89 ? 8.385 -7.411 -2.880 1.00 71.06 89 ASN A CA 1
ATOM 717 C C . ASN A 1 89 ? 8.141 -6.253 -3.868 1.00 71.06 89 ASN A C 1
ATOM 719 O O . ASN A 1 89 ? 8.822 -5.233 -3.801 1.00 71.06 89 ASN A O 1
ATOM 723 N N . GLY A 1 90 ? 7.179 -6.405 -4.776 1.00 71.25 90 GLY A N 1
ATOM 724 C CA . GLY A 1 90 ? 6.871 -5.415 -5.798 1.00 71.25 90 GLY A CA 1
ATOM 725 C C . GLY A 1 90 ? 7.436 -5.758 -7.165 1.00 71.25 90 GLY A C 1
ATOM 726 O O . GLY A 1 90 ? 6.904 -5.215 -8.118 1.00 71.25 90 GLY A O 1
ATOM 727 N N . LEU A 1 91 ? 8.422 -6.665 -7.273 1.00 79.06 91 LEU A N 1
ATOM 728 C CA . LEU A 1 91 ? 9.151 -6.988 -8.514 1.00 79.06 91 LEU A CA 1
ATOM 729 C C . LEU A 1 91 ? 8.267 -7.486 -9.667 1.00 79.06 91 LEU A C 1
ATOM 731 O O . LEU A 1 91 ? 8.650 -7.360 -10.830 1.00 79.06 91 LEU A O 1
ATOM 735 N N . TRP A 1 92 ? 7.109 -8.061 -9.342 1.00 82.31 92 TRP A N 1
ATOM 736 C CA . TRP A 1 92 ? 6.178 -8.660 -10.294 1.00 82.31 92 TRP A CA 1
ATOM 737 C C . TRP A 1 92 ? 4.736 -8.256 -9.986 1.00 82.31 92 TRP A C 1
ATOM 739 O O . TRP A 1 92 ? 4.446 -7.675 -8.940 1.00 82.31 92 TRP A O 1
ATOM 749 N N . LEU A 1 93 ? 3.811 -8.610 -10.879 1.00 87.06 93 LEU A N 1
ATOM 750 C CA . LEU A 1 93 ? 2.373 -8.458 -10.667 1.00 87.06 93 LEU A CA 1
ATOM 751 C C . LEU A 1 93 ? 1.702 -9.813 -10.545 1.00 87.06 93 LEU A C 1
ATOM 753 O O . LEU A 1 93 ? 2.033 -10.752 -11.265 1.00 87.06 93 LEU A O 1
ATOM 757 N N . LYS A 1 94 ? 0.696 -9.882 -9.682 1.00 88.62 94 LYS A N 1
ATOM 758 C CA . LYS A 1 94 ? -0.264 -10.985 -9.666 1.00 88.62 94 LYS A CA 1
ATOM 759 C C . LYS A 1 94 ? -1.686 -10.451 -9.617 1.00 88.62 94 LYS A C 1
ATOM 761 O O . LYS A 1 94 ? -1.909 -9.265 -9.353 1.00 88.62 94 LYS A O 1
ATOM 766 N N . ARG A 1 95 ? -2.653 -11.332 -9.881 1.00 89.25 95 ARG A N 1
ATOM 767 C CA . ARG A 1 95 ? -4.072 -11.012 -9.705 1.00 89.25 95 ARG A CA 1
ATOM 768 C C . ARG A 1 95 ? -4.300 -10.557 -8.266 1.00 89.25 95 ARG A C 1
ATOM 770 O O . ARG A 1 95 ? -3.762 -11.167 -7.341 1.00 89.25 95 ARG A O 1
ATOM 777 N N . CYS A 1 96 ? -5.036 -9.463 -8.102 1.00 89.56 96 CYS A N 1
ATOM 778 C CA . CYS A 1 96 ? -5.339 -8.948 -6.778 1.00 89.56 96 CYS A CA 1
ATOM 779 C C . CYS A 1 96 ? -6.230 -9.939 -6.027 1.00 89.56 96 CYS A C 1
ATOM 781 O O . CYS A 1 96 ? -7.180 -10.486 -6.588 1.00 89.56 96 CYS A O 1
ATOM 783 N N . ASP A 1 97 ? -5.871 -10.171 -4.774 1.00 91.81 97 ASP A N 1
ATOM 784 C CA . ASP A 1 97 ? -6.597 -10.990 -3.819 1.00 91.81 97 ASP A CA 1
ATOM 785 C C . ASP A 1 97 ? -6.545 -10.264 -2.474 1.00 91.81 97 ASP A C 1
ATOM 787 O O . ASP A 1 97 ? -5.501 -9.724 -2.090 1.00 91.81 97 ASP A O 1
ATOM 791 N N . ALA A 1 98 ? -7.688 -10.207 -1.798 1.00 91.31 98 ALA A N 1
ATOM 792 C CA . ALA A 1 98 ? -7.884 -9.338 -0.648 1.00 91.31 98 ALA A CA 1
ATOM 793 C C . ALA A 1 98 ? -7.007 -9.761 0.535 1.00 91.31 98 ALA A C 1
ATOM 795 O O . ALA A 1 98 ? -6.303 -8.930 1.110 1.00 91.31 98 ALA A O 1
ATOM 796 N N . ASP A 1 99 ? -6.987 -11.053 0.854 1.00 91.94 99 ASP A N 1
ATOM 797 C CA . ASP A 1 99 ? -6.202 -11.573 1.974 1.00 91.94 99 ASP A CA 1
ATOM 798 C C . ASP A 1 99 ? -4.704 -11.545 1.674 1.00 91.94 99 ASP A C 1
ATOM 800 O O . ASP A 1 99 ? -3.896 -11.176 2.530 1.00 91.94 99 ASP A O 1
ATOM 804 N N . SER A 1 100 ? -4.321 -11.825 0.428 1.00 91.00 100 SER A N 1
ATOM 805 C CA . SER A 1 100 ? -2.941 -11.658 -0.015 1.00 91.00 100 SER A CA 1
ATOM 806 C C . SER A 1 100 ? -2.451 -10.210 0.084 1.00 91.00 100 SER A C 1
ATOM 808 O O . SER A 1 100 ? -1.282 -10.000 0.410 1.00 91.00 100 SER A O 1
ATOM 810 N N . LEU A 1 101 ? -3.294 -9.213 -0.219 1.00 91.06 101 LEU A N 1
ATOM 811 C CA . LEU A 1 101 ? -2.915 -7.804 -0.096 1.00 91.06 101 LEU A CA 1
ATOM 812 C C . LEU A 1 101 ? -2.744 -7.410 1.372 1.00 91.06 101 LEU A C 1
ATOM 814 O O . LEU A 1 101 ? -1.763 -6.746 1.705 1.00 91.06 101 LEU A O 1
ATOM 818 N N . VAL A 1 102 ? -3.656 -7.851 2.245 1.00 92.88 102 VAL A N 1
ATOM 819 C CA . VAL A 1 102 ? -3.530 -7.653 3.695 1.00 92.88 102 VAL A CA 1
ATOM 820 C C . VAL A 1 102 ? -2.197 -8.220 4.169 1.00 92.88 102 VAL A C 1
ATOM 822 O O . VAL A 1 102 ? -1.386 -7.466 4.694 1.00 92.88 102 VAL A O 1
ATOM 825 N N . ALA A 1 103 ? -1.911 -9.493 3.881 1.00 91.62 103 ALA A N 1
ATOM 826 C CA . ALA A 1 103 ? -0.655 -10.133 4.266 1.00 91.62 103 ALA A CA 1
ATOM 827 C C . ALA A 1 103 ? 0.581 -9.413 3.698 1.00 91.62 103 ALA A C 1
ATOM 829 O O . ALA A 1 103 ? 1.592 -9.270 4.386 1.00 91.62 103 ALA A O 1
ATOM 830 N N . TYR A 1 104 ? 0.504 -8.925 2.456 1.00 89.44 104 TYR A N 1
ATOM 831 C CA . TYR A 1 104 ? 1.578 -8.153 1.833 1.00 89.44 104 TYR A CA 1
ATOM 832 C C . TYR A 1 104 ? 1.849 -6.838 2.578 1.00 89.44 104 TYR A C 1
ATOM 834 O O . TYR A 1 104 ? 3.006 -6.520 2.863 1.00 89.44 104 TYR A O 1
ATOM 842 N N . MET A 1 105 ? 0.799 -6.081 2.908 1.00 90.19 105 MET A N 1
ATOM 843 C CA . MET A 1 105 ? 0.917 -4.789 3.590 1.00 90.19 105 MET A CA 1
ATOM 844 C C . MET A 1 105 ? 1.316 -4.960 5.060 1.00 90.19 105 MET A C 1
ATOM 846 O O . MET A 1 105 ? 2.196 -4.255 5.548 1.00 90.19 105 MET A O 1
ATOM 850 N N . THR A 1 106 ? 0.738 -5.940 5.755 1.00 90.12 106 THR A N 1
ATOM 851 C CA . THR A 1 106 ? 0.937 -6.172 7.193 1.00 90.12 106 THR A CA 1
ATOM 852 C C . THR A 1 106 ? 2.083 -7.133 7.502 1.00 90.12 106 THR A C 1
ATOM 854 O O . THR A 1 106 ? 2.162 -7.658 8.609 1.00 90.12 106 THR A O 1
ATOM 857 N N . ARG A 1 107 ? 2.989 -7.375 6.546 1.00 87.50 107 ARG A N 1
ATOM 858 C CA . ARG A 1 107 ? 4.147 -8.271 6.722 1.00 87.50 107 ARG A CA 1
ATOM 859 C C . ARG A 1 107 ? 5.086 -7.850 7.853 1.00 87.50 107 ARG A C 1
ATOM 861 O O . ARG A 1 107 ? 5.829 -8.672 8.377 1.00 87.50 107 ARG A O 1
ATOM 868 N N . MET A 1 108 ? 5.104 -6.558 8.181 1.00 85.12 108 MET A N 1
ATOM 869 C CA . MET A 1 108 ? 5.917 -6.041 9.274 1.00 85.12 108 MET A CA 1
ATOM 870 C C . MET A 1 108 ? 5.160 -6.170 10.598 1.00 85.12 108 MET A C 1
ATOM 872 O O . MET A 1 108 ? 3.984 -5.793 10.666 1.00 85.12 108 MET A O 1
ATOM 876 N N . PRO A 1 109 ? 5.824 -6.622 11.674 1.00 83.50 109 PRO A N 1
ATOM 877 C CA . PRO A 1 109 ? 5.221 -6.598 12.996 1.00 83.50 109 PRO A CA 1
ATOM 878 C C . PRO A 1 109 ? 4.834 -5.161 13.359 1.00 83.50 109 PRO A C 1
ATOM 880 O O . PRO A 1 109 ? 5.513 -4.202 12.994 1.00 83.50 109 PRO A O 1
ATOM 883 N N . HIS A 1 110 ? 3.712 -5.007 14.060 1.00 87.19 110 HIS A N 1
ATOM 884 C CA . HIS A 1 110 ? 3.178 -3.704 14.473 1.00 87.19 110 HIS A CA 1
ATOM 885 C C . HIS A 1 110 ? 2.893 -2.713 13.328 1.00 87.19 110 HIS A C 1
ATOM 887 O O . HIS A 1 110 ? 2.771 -1.513 13.588 1.00 87.19 110 HIS A O 1
ATOM 893 N N . TYR A 1 111 ? 2.712 -3.194 12.088 1.00 90.81 111 TYR A N 1
ATOM 894 C CA . TYR A 1 111 ? 2.424 -2.356 10.917 1.00 90.81 111 TYR A CA 1
ATOM 895 C C . TYR A 1 111 ? 1.339 -1.304 11.185 1.00 90.81 111 TYR A C 1
ATOM 897 O O . TYR A 1 111 ? 1.580 -0.117 10.993 1.00 90.81 111 TYR A O 1
ATOM 905 N N . PHE A 1 112 ? 0.177 -1.703 11.713 1.00 91.38 112 PHE A N 1
ATOM 906 C CA . PHE A 1 112 ? -0.932 -0.775 11.963 1.00 91.38 112 PHE A CA 1
ATOM 907 C C . PHE A 1 112 ? -0.623 0.300 13.013 1.00 91.38 112 PHE A C 1
ATOM 909 O O . PHE A 1 112 ? -1.099 1.428 12.892 1.00 91.38 112 PHE A O 1
ATOM 916 N N . ILE A 1 113 ? 0.190 -0.018 14.028 1.00 91.12 113 ILE A N 1
ATOM 917 C CA . ILE A 1 113 ? 0.628 0.963 15.032 1.00 91.12 113 ILE A CA 1
ATOM 918 C C . ILE A 1 113 ? 1.553 1.984 14.375 1.00 91.12 113 ILE A C 1
ATOM 920 O O . ILE A 1 113 ? 1.347 3.186 14.530 1.00 91.12 113 ILE A O 1
ATOM 924 N N . HIS A 1 114 ? 2.548 1.514 13.621 1.00 90.19 114 HIS A N 1
ATOM 925 C CA . HIS A 1 114 ? 3.474 2.391 12.907 1.00 90.19 114 HIS A CA 1
ATOM 926 C C . HIS A 1 114 ? 2.742 3.273 11.899 1.00 90.19 114 HIS A C 1
ATOM 928 O O . HIS A 1 114 ? 2.924 4.488 11.902 1.00 90.19 114 HIS A O 1
ATOM 934 N N . PHE A 1 115 ? 1.835 2.681 11.125 1.00 92.12 115 PHE A N 1
ATOM 935 C CA . PHE A 1 115 ? 1.013 3.398 10.165 1.00 92.12 115 PHE A CA 1
ATOM 936 C C . PHE A 1 115 ? 0.156 4.478 10.836 1.00 92.12 115 PHE A C 1
ATOM 938 O O . PHE A 1 115 ? 0.136 5.620 10.376 1.00 92.12 115 PHE A O 1
ATOM 945 N N . ARG A 1 116 ? -0.499 4.161 11.963 1.00 91.62 116 ARG A N 1
ATOM 946 C CA . ARG A 1 116 ? -1.240 5.143 12.768 1.00 91.62 116 ARG A CA 1
ATOM 947 C C . ARG A 1 116 ? -0.337 6.276 13.240 1.00 91.62 116 ARG A C 1
ATOM 949 O O . ARG A 1 116 ? -0.707 7.442 13.108 1.00 91.62 116 ARG A O 1
ATOM 956 N N . ASP A 1 117 ? 0.804 5.947 13.834 1.00 90.50 117 ASP A N 1
ATOM 957 C CA . ASP A 1 117 ? 1.701 6.940 14.422 1.00 90.50 117 ASP A CA 1
ATOM 958 C C . ASP A 1 117 ? 2.251 7.904 13.373 1.00 90.50 117 ASP A C 1
ATOM 960 O O . ASP A 1 117 ? 2.353 9.102 13.647 1.00 90.50 117 ASP A O 1
ATOM 964 N N . ASP A 1 118 ? 2.548 7.398 12.178 1.00 89.00 118 ASP A N 1
ATOM 965 C CA . ASP A 1 118 ? 3.014 8.195 11.050 1.00 89.00 118 ASP A CA 1
ATOM 966 C C . ASP A 1 118 ? 1.864 9.019 10.442 1.00 89.00 118 ASP A C 1
ATOM 968 O O . ASP A 1 118 ? 2.027 10.210 10.179 1.00 89.00 118 ASP A O 1
ATOM 972 N N . ALA A 1 119 ? 0.671 8.434 10.278 1.00 89.25 119 ALA A N 1
ATOM 973 C CA . ALA A 1 119 ? -0.510 9.127 9.754 1.00 89.25 119 ALA A CA 1
ATOM 974 C C . ALA A 1 119 ? -1.012 10.254 10.672 1.00 89.25 119 ALA A C 1
ATOM 976 O O . ALA A 1 119 ? -1.472 11.283 10.180 1.00 89.25 119 ALA A O 1
ATOM 977 N N . LEU A 1 120 ? -0.918 10.073 11.992 1.00 87.56 120 LEU A N 1
ATOM 978 C CA . LEU A 1 120 ? -1.363 11.042 13.000 1.00 87.56 120 LEU A CA 1
ATOM 979 C C . LEU A 1 120 ? -0.222 11.919 13.551 1.00 87.56 120 LEU A C 1
ATOM 981 O O . LEU A 1 120 ? -0.452 12.733 14.449 1.00 87.56 120 LEU A O 1
ATOM 985 N N . GLY A 1 121 ? 1.013 11.753 13.061 1.00 82.94 121 GLY A N 1
ATOM 986 C CA . GLY A 1 121 ? 2.178 12.537 13.488 1.00 82.94 121 GLY A CA 1
ATOM 987 C C . GLY A 1 121 ? 2.574 12.349 14.962 1.00 82.94 121 GLY A C 1
ATOM 988 O O . GLY A 1 121 ? 3.131 13.259 15.583 1.00 82.94 121 GLY A O 1
ATOM 989 N N . ILE A 1 122 ? 2.278 11.189 15.555 1.00 80.06 122 ILE A N 1
ATOM 990 C CA . ILE A 1 122 ? 2.532 10.889 16.974 1.00 80.06 122 ILE A CA 1
ATOM 991 C C . ILE A 1 122 ? 4.041 10.761 17.234 1.00 80.06 122 ILE A C 1
ATOM 993 O O . ILE A 1 122 ? 4.553 11.353 18.189 1.00 80.06 122 ILE A O 1
ATOM 997 N N . ARG A 1 123 ? 4.772 10.071 16.345 1.00 63.97 123 ARG A N 1
ATOM 998 C C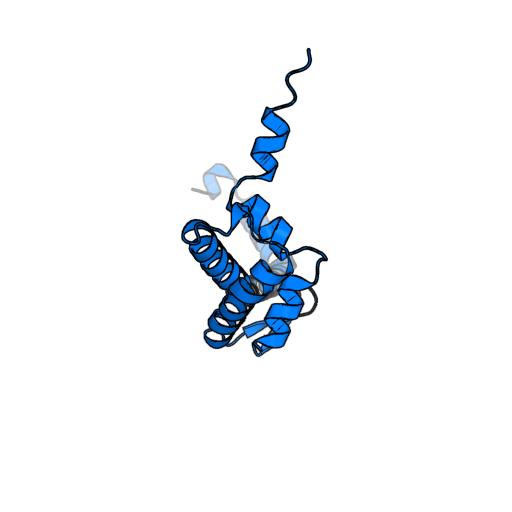A . ARG A 1 123 ? 6.237 9.893 16.421 1.00 63.97 123 ARG A CA 1
ATOM 999 C C . ARG A 1 123 ? 7.008 11.212 16.337 1.00 63.97 123 ARG A C 1
ATOM 1001 O O . ARG A 1 123 ? 7.966 11.420 17.080 1.00 63.97 123 ARG A O 1
ATOM 1008 N N . THR A 1 124 ? 6.558 12.143 15.501 1.00 54.16 124 THR A N 1
ATOM 1009 C CA . THR A 1 124 ? 7.187 13.464 15.333 1.00 54.16 124 THR A CA 1
ATOM 1010 C C . THR A 1 124 ? 7.032 14.339 16.580 1.00 54.16 124 THR A C 1
ATOM 1012 O O . THR A 1 124 ? 7.888 15.173 16.874 1.00 54.16 124 THR A O 1
ATOM 1015 N N . ARG A 1 125 ? 5.961 14.133 17.359 1.00 50.94 125 ARG A N 1
ATOM 1016 C CA . ARG A 1 125 ? 5.675 14.915 18.570 1.00 50.94 125 ARG A CA 1
ATOM 1017 C C . ARG A 1 125 ? 6.501 14.468 19.777 1.00 50.94 125 ARG A C 1
ATOM 1019 O O . ARG A 1 125 ? 6.904 15.323 20.560 1.00 50.94 125 ARG A O 1
ATOM 1026 N N . ALA A 1 126 ? 6.809 13.173 19.893 1.00 50.81 126 ALA A N 1
ATOM 1027 C CA . ALA A 1 126 ? 7.641 12.637 20.976 1.00 50.81 126 ALA A CA 1
ATOM 1028 C C . ALA A 1 126 ? 9.076 13.201 20.952 1.00 50.81 126 ALA A C 1
ATOM 1030 O O . ALA A 1 126 ? 9.644 13.503 21.998 1.00 50.81 126 ALA A O 1
ATOM 1031 N N . ARG A 1 127 ? 9.640 13.443 19.760 1.00 50.09 127 ARG A N 1
ATOM 1032 C CA . ARG A 1 127 ? 10.988 14.024 19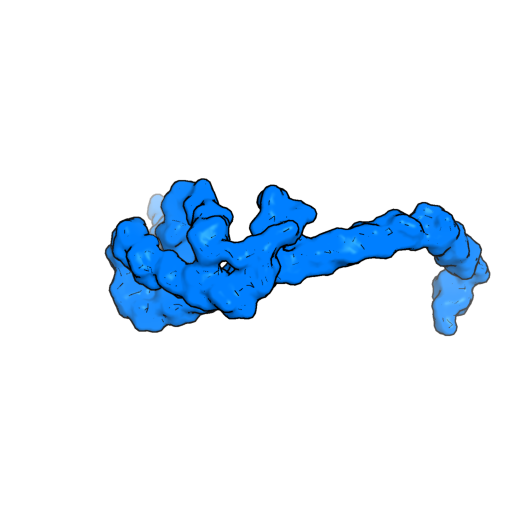.611 1.00 50.09 127 ARG A CA 1
ATOM 1033 C C . ARG A 1 127 ? 11.072 15.514 19.956 1.00 50.09 127 ARG A C 1
ATOM 1035 O O . ARG A 1 127 ? 12.145 15.989 20.300 1.00 50.09 127 ARG A O 1
ATOM 1042 N N . LYS A 1 128 ? 9.956 16.251 19.905 1.00 48.78 128 LYS A N 1
ATOM 1043 C CA . LYS A 1 128 ? 9.925 17.698 20.195 1.00 48.78 128 LYS A CA 1
ATOM 1044 C C . LYS A 1 128 ? 9.869 18.019 21.701 1.00 48.78 128 LYS A C 1
ATOM 1046 O O . LYS A 1 128 ? 9.923 19.187 22.066 1.00 48.78 128 LYS A O 1
ATOM 1051 N N . GLY A 1 129 ? 9.737 16.999 22.557 1.00 49.84 129 GLY A N 1
ATOM 1052 C CA . GLY A 1 129 ? 9.599 17.131 24.013 1.00 49.84 129 GLY A CA 1
ATOM 1053 C C . GLY A 1 129 ? 10.878 16.920 24.828 1.00 49.84 129 GLY A C 1
ATOM 1054 O O . GLY A 1 129 ? 10.865 17.203 26.022 1.00 49.84 129 GLY A O 1
ATOM 1055 N N . ILE A 1 130 ? 11.985 16.473 24.222 1.00 52.34 130 ILE A N 1
ATOM 1056 C CA . ILE A 1 130 ? 13.283 16.385 24.912 1.00 52.34 130 ILE A CA 1
ATOM 1057 C C . ILE A 1 130 ? 13.907 17.784 24.903 1.00 52.34 130 ILE A C 1
ATOM 1059 O O . ILE A 1 130 ? 14.786 18.105 24.106 1.00 52.34 130 ILE A O 1
ATOM 1063 N N . ARG A 1 131 ? 13.382 18.663 25.758 1.00 46.03 131 ARG A N 1
ATOM 1064 C CA . ARG A 1 131 ? 14.074 19.887 26.151 1.00 46.03 131 ARG A CA 1
ATOM 1065 C C . ARG A 1 131 ? 15.108 19.453 27.183 1.00 46.03 131 ARG A C 1
ATOM 1067 O O . ARG A 1 131 ? 14.739 19.105 28.301 1.00 46.03 131 ARG A O 1
ATOM 1074 N N . VAL A 1 132 ? 16.366 19.389 26.753 1.00 49.47 132 VAL A N 1
ATOM 1075 C CA . VAL A 1 132 ? 17.533 19.245 27.630 1.00 49.47 132 VAL A CA 1
ATOM 1076 C C . VAL A 1 132 ? 17.3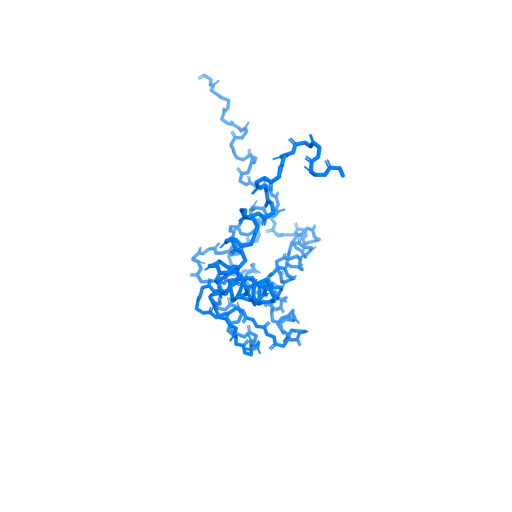90 20.292 28.730 1.00 49.47 132 VAL A C 1
ATOM 1078 O O . VAL A 1 132 ? 17.228 21.479 28.431 1.00 49.47 132 VAL A O 1
ATOM 1081 N N . ARG A 1 133 ? 17.329 19.823 29.972 1.00 42.31 133 ARG A N 1
ATOM 1082 C CA . ARG A 1 133 ? 17.416 20.655 31.162 1.00 42.31 133 ARG A CA 1
ATOM 1083 C C . ARG A 1 133 ? 18.815 20.501 31.723 1.00 42.31 133 ARG A C 1
ATOM 1085 O O . ARG A 1 133 ? 19.314 19.355 31.663 1.00 42.31 133 ARG A O 1
#

Mean predicted aligned error: 10.41 Å

Solvent-accessible surface area (backbone atoms only — not comparable to full-atom values): 7542 Å² total; per-residue (Å²): 112,65,59,81,78,58,39,83,58,51,62,56,52,50,49,54,44,51,77,70,40,45,80,56,48,54,57,50,53,53,50,52,51,50,38,55,58,14,44,43,44,57,53,51,24,51,50,51,47,44,58,47,50,76,70,38,89,58,50,90,76,51,51,68,65,60,41,44,69,64,44,50,59,48,38,32,56,39,29,73,77,36,70,44,21,54,29,81,96,38,81,40,73,39,75,42,45,38,68,60,49,46,52,63,71,53,67,48,86,64,37,63,52,53,50,46,30,64,70,70,47,50,64,68,52,64,68,75,65,74,69,87,126